Protein AF-A0A914L6H1-F1 (afdb_monomer_lite)

Radius of gyration: 14.98 Å; chains: 1; bounding box: 41×26×36 Å

pLDDT: mean 76.92, std 20.73, range [27.88, 97.81]

InterPro domains:
  IPR006133 DNA-directed DNA polymerase, family B, exonuclease domain [PF03104] (1-72)
  IPR012337 Ribonuclease H-like superfamily [SSF53098] (1-71)
  IPR029703 DNA polymerase epsilon catalytic subunit [PTHR10670] (1-72)
  IPR036397 Ribonuclease H superfamily [G3DSA:3.30.420.10] (1-73)

Organism: Meloidogyne incognita (NCBI:txid6306)

Foldseek 3Di:
DDWDDDPLETEEEAACVVPVDADQWDWDPVDPVRTYTYDYHYAPHPVRSVVVVVVVCVVVVDLDDDDACLVVVCDPCVVVVVVCCVVRPNDDPVVVVVNPPPD

Sequence (103 aa):
MIFYMIDGSGFLIVNRQIIYEDIVNFEYTPKPEFVGEFVVFNEENEQKLLLRFFDHLLKIKPSIMVTYNGDFLLFYTKEVMLILIREFASPDEEMKKIVLEVY

Structure (mmCIF, N/CA/C/O backbone):
data_AF-A0A914L6H1-F1
#
_entry.id   AF-A0A914L6H1-F1
#
loop_
_atom_site.group_PDB
_atom_site.id
_atom_site.type_symbol
_atom_site.label_atom_id
_atom_site.label_alt_id
_atom_site.label_comp_id
_atom_site.label_asym_id
_atom_site.label_entity_id
_atom_site.label_seq_id
_atom_site.pdbx_PDB_ins_code
_atom_site.Cartn_x
_atom_site.Cartn_y
_atom_site.Cartn_z
_atom_site.occupancy
_atom_site.B_iso_or_equiv
_atom_site.auth_seq_id
_atom_site.auth_comp_id
_atom_site.auth_asym_id
_atom_site.auth_atom_id
_atom_site.pdbx_PDB_model_num
ATOM 1 N N . MET A 1 1 ? -2.573 10.013 3.232 1.00 89.75 1 MET A N 1
ATOM 2 C CA . MET A 1 1 ? -2.784 8.971 2.200 1.00 89.75 1 MET A CA 1
ATOM 3 C C . MET A 1 1 ? -1.451 8.281 1.967 1.00 89.75 1 MET A C 1
ATOM 5 O O . MET A 1 1 ? -0.438 8.951 2.129 1.00 89.75 1 MET A O 1
ATOM 9 N N . ILE A 1 2 ? -1.435 6.997 1.614 1.00 91.69 2 ILE A N 1
ATOM 10 C CA . ILE A 1 2 ? -0.213 6.272 1.223 1.00 91.69 2 ILE A CA 1
ATOM 11 C C . ILE A 1 2 ? -0.479 5.609 -0.123 1.00 91.69 2 ILE A C 1
ATOM 13 O O . ILE A 1 2 ? -1.454 4.874 -0.262 1.00 91.69 2 ILE A O 1
ATOM 17 N N . PHE A 1 3 ? 0.388 5.880 -1.091 1.00 91.31 3 PHE A N 1
ATOM 18 C CA . PHE A 1 3 ? 0.343 5.306 -2.428 1.00 91.31 3 PHE A CA 1
ATOM 19 C C . PHE A 1 3 ? 1.573 4.429 -2.632 1.00 91.31 3 PHE A C 1
ATOM 21 O O . PHE A 1 3 ? 2.684 4.851 -2.307 1.00 91.31 3 PHE A O 1
ATOM 28 N N . TYR A 1 4 ? 1.378 3.216 -3.136 1.00 92.38 4 TYR A N 1
ATOM 29 C CA . TYR A 1 4 ? 2.463 2.272 -3.383 1.00 92.38 4 TYR A CA 1
ATOM 30 C C . TYR A 1 4 ? 2.070 1.266 -4.464 1.00 92.38 4 TYR A C 1
ATOM 32 O O . TYR A 1 4 ? 0.889 1.068 -4.751 1.00 92.38 4 TYR A O 1
ATOM 40 N N . MET A 1 5 ? 3.074 0.633 -5.066 1.00 91.44 5 MET A N 1
ATOM 41 C CA . MET A 1 5 ? 2.893 -0.415 -6.066 1.00 91.44 5 MET A CA 1
ATOM 42 C C . MET A 1 5 ? 3.653 -1.670 -5.652 1.00 91.44 5 MET A C 1
ATOM 44 O O . MET A 1 5 ? 4.722 -1.579 -5.049 1.00 91.44 5 MET A O 1
ATOM 48 N N . ILE A 1 6 ? 3.096 -2.831 -5.986 1.00 91.56 6 ILE A N 1
ATOM 49 C CA . ILE A 1 6 ? 3.711 -4.144 -5.772 1.00 91.56 6 ILE A CA 1
ATOM 50 C C . ILE A 1 6 ? 3.555 -4.921 -7.074 1.00 91.56 6 ILE A C 1
ATOM 52 O O . ILE A 1 6 ? 2.429 -5.154 -7.507 1.00 91.56 6 ILE A O 1
ATOM 56 N N . ASP A 1 7 ? 4.670 -5.265 -7.718 1.00 89.44 7 ASP A N 1
ATOM 57 C CA . ASP A 1 7 ? 4.713 -6.043 -8.967 1.00 89.44 7 ASP A CA 1
ATOM 58 C C . ASP A 1 7 ? 3.728 -5.550 -10.051 1.00 89.44 7 ASP A C 1
ATOM 60 O O . ASP A 1 7 ? 3.045 -6.328 -10.710 1.00 89.44 7 ASP A O 1
ATOM 64 N N . GLY A 1 8 ? 3.623 -4.225 -10.213 1.00 87.25 8 GLY A N 1
ATOM 65 C CA . GLY A 1 8 ? 2.730 -3.576 -11.185 1.00 87.25 8 GLY A CA 1
ATOM 66 C C . GLY A 1 8 ? 1.293 -3.344 -10.701 1.00 87.25 8 GLY A C 1
ATOM 67 O O . GLY A 1 8 ? 0.568 -2.568 -11.314 1.00 87.25 8 GLY A O 1
ATOM 68 N N . SER A 1 9 ? 0.889 -3.933 -9.573 1.00 91.00 9 SER A N 1
ATOM 69 C CA . SER A 1 9 ? -0.417 -3.671 -8.955 1.00 91.00 9 SER A CA 1
ATOM 70 C C . SER A 1 9 ? -0.360 -2.432 -8.068 1.00 91.00 9 SER A C 1
ATOM 72 O O . SER A 1 9 ? 0.501 -2.321 -7.190 1.00 91.00 9 SER A O 1
ATOM 74 N N . GLY A 1 10 ? -1.277 -1.498 -8.293 1.00 93.81 10 GLY A N 1
ATOM 75 C CA . GLY A 1 10 ? -1.366 -0.242 -7.570 1.00 93.81 10 GLY A CA 1
ATOM 76 C C . GLY A 1 10 ? -2.252 -0.319 -6.330 1.00 93.81 10 GLY A C 1
ATOM 77 O O . GLY A 1 10 ? -3.327 -0.920 -6.339 1.00 93.81 10 GLY A O 1
ATOM 78 N N . PHE A 1 11 ? -1.830 0.350 -5.259 1.00 96.25 11 PHE A N 1
ATOM 79 C CA . PHE A 1 11 ? -2.595 0.448 -4.023 1.00 96.25 11 PHE A CA 1
ATOM 80 C C . PHE A 1 11 ? -2.600 1.877 -3.493 1.00 96.25 11 PHE A C 1
ATOM 82 O O . PHE A 1 11 ? -1.566 2.548 -3.420 1.00 96.25 11 PHE A O 1
ATOM 89 N N . LEU A 1 12 ? -3.775 2.325 -3.061 1.00 95.88 12 LEU A N 1
ATOM 90 C CA . LEU A 1 12 ? -3.958 3.615 -2.408 1.00 95.88 12 LEU A CA 1
ATOM 91 C C . LEU A 1 12 ? -4.700 3.415 -1.089 1.00 95.88 12 LEU A C 1
ATOM 93 O O . LEU A 1 12 ? -5.824 2.927 -1.073 1.00 95.88 12 LEU A O 1
ATOM 97 N N . ILE A 1 13 ? -4.095 3.830 0.022 1.00 96.69 13 ILE A N 1
ATOM 98 C CA . ILE A 1 13 ? -4.762 3.870 1.327 1.00 96.69 13 ILE A CA 1
ATOM 99 C C . ILE A 1 13 ? -5.085 5.325 1.672 1.00 96.69 13 ILE A C 1
ATOM 101 O O . ILE A 1 13 ? -4.206 6.197 1.707 1.00 96.69 13 ILE A O 1
ATOM 105 N N . VAL A 1 14 ? -6.356 5.587 1.948 1.00 94.94 14 VAL A N 1
ATOM 106 C CA . VAL A 1 14 ? -6.919 6.915 2.191 1.00 94.94 14 VAL A CA 1
ATOM 107 C C . VAL A 1 14 ? -7.313 7.045 3.659 1.00 94.94 14 VAL A C 1
ATOM 109 O O . VAL A 1 14 ? -7.839 6.105 4.240 1.00 94.94 14 VAL A O 1
ATOM 112 N N . ASN A 1 15 ? -7.063 8.214 4.258 1.00 93.06 15 ASN A N 1
ATOM 113 C CA . ASN A 1 15 ? -7.559 8.556 5.593 1.00 93.06 15 ASN A CA 1
ATOM 114 C C . ASN A 1 15 ? -8.831 9.407 5.450 1.00 93.06 15 ASN A C 1
ATOM 116 O O . ASN A 1 15 ? -8.760 10.545 4.968 1.00 93.06 15 ASN A O 1
ATOM 120 N N . ARG A 1 16 ? -9.971 8.870 5.894 1.00 93.69 16 ARG A N 1
ATOM 121 C CA . ARG A 1 16 ? -11.300 9.494 5.786 1.00 93.69 16 ARG A CA 1
ATOM 122 C C . ARG A 1 16 ? -11.542 10.645 6.768 1.00 93.69 16 ARG A C 1
ATOM 124 O O . ARG A 1 16 ? -12.507 11.381 6.605 1.00 93.69 16 ARG A O 1
ATOM 131 N N . GLN A 1 17 ? -10.643 10.876 7.728 1.00 93.50 17 GLN A N 1
ATOM 132 C CA . GLN A 1 17 ? -10.651 12.112 8.526 1.00 93.50 17 GLN A CA 1
ATOM 133 C C . GLN A 1 17 ? -10.210 13.335 7.716 1.00 93.50 17 GLN A C 1
ATOM 135 O O . GLN A 1 17 ? -10.521 14.461 8.093 1.00 93.50 17 GLN A O 1
ATOM 140 N N . ILE A 1 18 ? -9.454 13.120 6.634 1.00 91.25 18 ILE A N 1
ATOM 141 C CA . ILE A 1 18 ? -8.892 14.193 5.804 1.00 91.25 18 ILE A CA 1
ATOM 142 C C . ILE A 1 18 ? -9.637 14.286 4.473 1.00 91.25 18 ILE A C 1
ATOM 144 O O . ILE A 1 18 ? -9.968 15.377 4.019 1.00 91.25 18 ILE A O 1
ATOM 148 N N . ILE A 1 19 ? -9.898 13.144 3.839 1.00 88.19 19 ILE A N 1
ATOM 149 C CA . ILE A 1 19 ? -10.644 13.079 2.581 1.00 88.19 19 ILE A CA 1
ATOM 150 C C . ILE A 1 19 ? -12.113 12.841 2.908 1.00 88.19 19 ILE A C 1
ATOM 152 O O . ILE A 1 19 ? -12.403 11.903 3.641 1.00 88.19 19 ILE A O 1
ATOM 156 N N . TYR A 1 20 ? -13.016 13.667 2.370 1.00 88.94 20 TYR A N 1
ATOM 157 C CA . TYR A 1 20 ? -14.444 13.673 2.723 1.00 88.94 20 TYR A CA 1
ATOM 158 C C . TYR A 1 20 ? -15.282 12.597 2.017 1.00 88.94 20 TYR A C 1
ATOM 160 O O . TYR A 1 20 ? -16.235 12.084 2.608 1.00 88.94 20 TYR A O 1
ATOM 168 N N . GLU A 1 21 ? -14.857 12.112 0.851 1.00 92.75 21 GLU A N 1
ATOM 169 C CA . GLU A 1 21 ? -15.562 11.062 0.099 1.00 92.75 21 GLU A CA 1
ATOM 170 C C . GLU A 1 21 ? -14.729 9.790 -0.089 1.00 92.75 21 GLU A C 1
ATOM 172 O O . GLU A 1 21 ? -13.497 9.823 -0.066 1.00 92.75 21 GLU A O 1
ATOM 177 N N . ASP A 1 22 ? -15.423 8.658 -0.234 1.00 95.12 22 ASP A N 1
ATOM 178 C CA . ASP A 1 22 ? -14.791 7.383 -0.556 1.00 95.12 22 ASP A CA 1
ATOM 179 C C . ASP A 1 22 ? -14.227 7.467 -1.972 1.00 95.12 22 ASP A C 1
ATOM 181 O O . ASP A 1 22 ? -14.924 7.838 -2.918 1.00 95.12 22 ASP A O 1
ATOM 185 N N . ILE A 1 23 ? -12.966 7.079 -2.120 1.00 94.94 23 ILE A N 1
ATOM 186 C CA . ILE A 1 23 ? -12.344 6.945 -3.432 1.00 94.94 23 ILE A CA 1
ATOM 187 C C . ILE A 1 23 ? -12.587 5.514 -3.922 1.00 94.94 23 ILE A C 1
ATOM 189 O O . ILE A 1 23 ? -12.295 4.547 -3.215 1.00 94.94 23 ILE A O 1
ATOM 193 N N . VAL A 1 24 ? -13.136 5.379 -5.127 1.00 96.81 24 VAL A N 1
ATOM 194 C CA . VAL A 1 24 ? -13.349 4.079 -5.780 1.00 96.81 24 VAL A CA 1
ATOM 195 C C . VAL A 1 24 ? -12.070 3.580 -6.447 1.00 96.81 24 VAL A C 1
ATOM 197 O O . VAL A 1 24 ? -11.186 4.370 -6.772 1.00 96.81 24 VAL A O 1
ATOM 200 N N . ASN A 1 25 ? -11.985 2.269 -6.687 1.00 96.50 25 ASN A N 1
ATOM 201 C CA . ASN A 1 25 ? -10.915 1.692 -7.503 1.00 96.50 25 ASN A CA 1
ATOM 202 C C . ASN A 1 25 ? -10.876 2.365 -8.880 1.00 96.50 25 ASN A C 1
ATOM 204 O O . ASN A 1 25 ? -11.925 2.650 -9.464 1.00 96.50 25 ASN A O 1
ATOM 208 N N . PHE A 1 26 ? -9.674 2.610 -9.389 1.00 93.81 26 PHE A N 1
ATOM 209 C CA . PHE A 1 26 ? -9.475 3.335 -10.640 1.00 93.81 26 PHE A CA 1
ATOM 210 C C . PHE A 1 26 ? -8.268 2.803 -11.408 1.00 93.81 26 PHE A C 1
ATOM 212 O O . PHE A 1 26 ? -7.439 2.078 -10.865 1.00 93.81 26 PHE A O 1
ATOM 219 N N . GLU A 1 27 ? -8.162 3.194 -12.673 1.00 92.88 27 GLU A N 1
ATOM 220 C CA . GLU A 1 27 ? -7.006 2.915 -13.519 1.00 92.88 27 GLU A CA 1
ATOM 221 C C . GLU A 1 27 ? -6.281 4.224 -13.845 1.00 92.88 27 GLU A C 1
ATOM 223 O O . GLU A 1 27 ? -6.910 5.244 -14.145 1.00 92.88 27 GLU A O 1
ATOM 228 N N . TYR A 1 28 ? -4.954 4.197 -13.789 1.00 88.31 28 TYR A N 1
ATOM 229 C CA . TYR A 1 28 ? -4.098 5.277 -14.251 1.00 88.31 28 TYR A CA 1
ATOM 230 C C . TYR A 1 28 ? -2.921 4.707 -15.043 1.00 88.31 28 TYR A C 1
ATOM 232 O O . TYR A 1 28 ? -1.940 4.231 -14.473 1.00 88.31 28 TYR A O 1
ATOM 240 N N . THR A 1 29 ? -3.027 4.806 -16.368 1.00 90.25 29 THR A N 1
ATOM 241 C CA . THR A 1 29 ? -2.051 4.282 -17.330 1.00 90.25 29 THR A CA 1
ATOM 242 C C . THR A 1 29 ? -1.480 5.447 -18.152 1.00 90.25 29 THR A C 1
ATOM 244 O O . THR A 1 29 ? -1.989 5.756 -19.231 1.00 90.25 29 THR A O 1
ATOM 247 N N . PRO A 1 30 ? -0.459 6.174 -17.648 1.00 86.06 30 PRO A N 1
ATOM 248 C CA . PRO A 1 30 ? 0.061 7.377 -18.307 1.00 86.06 30 PRO A CA 1
ATOM 249 C C . PRO A 1 30 ? 0.789 7.076 -19.621 1.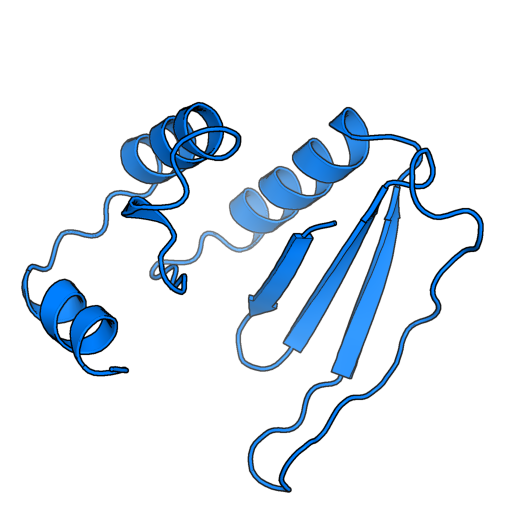00 86.06 30 PRO A C 1
ATOM 251 O O . PRO A 1 30 ? 0.870 7.938 -20.497 1.00 86.06 30 PRO A O 1
ATOM 254 N N . LYS A 1 31 ? 1.330 5.861 -19.760 1.00 87.12 31 LYS A N 1
ATOM 255 C CA . LYS A 1 31 ? 1.851 5.309 -21.014 1.00 87.12 31 LYS A CA 1
ATOM 256 C C . LYS A 1 31 ? 1.432 3.847 -21.135 1.00 87.12 31 LYS A C 1
ATOM 258 O O . LYS A 1 31 ? 1.253 3.213 -20.098 1.00 87.12 31 LYS A O 1
ATOM 263 N N . PRO A 1 32 ? 1.368 3.286 -22.355 1.00 86.62 32 PRO A N 1
ATOM 264 C CA . PRO A 1 32 ? 1.036 1.875 -22.554 1.00 86.62 32 PRO A CA 1
ATOM 265 C C . PRO A 1 32 ? 1.947 0.908 -21.785 1.00 86.62 32 PRO A C 1
ATOM 267 O O . PRO A 1 32 ? 1.494 -0.153 -21.372 1.00 86.62 32 PRO A O 1
ATOM 270 N N . GLU A 1 33 ? 3.217 1.272 -21.567 1.00 87.50 33 GLU A N 1
ATOM 271 C CA . GLU A 1 33 ? 4.161 0.445 -20.798 1.0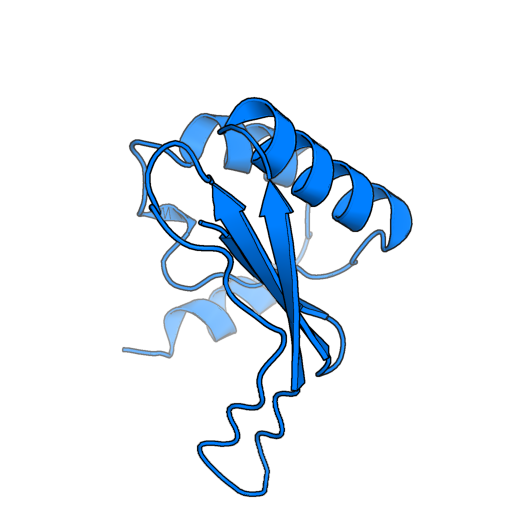0 87.50 33 GLU A CA 1
ATOM 272 C C . GLU A 1 33 ? 3.950 0.515 -19.273 1.00 87.50 33 GLU A C 1
ATOM 274 O O . GLU A 1 33 ? 4.473 -0.323 -18.542 1.00 87.50 33 GLU A O 1
ATOM 279 N N . PHE A 1 34 ? 3.207 1.510 -18.782 1.00 83.69 34 PHE A N 1
ATOM 280 C CA . PHE A 1 34 ? 3.006 1.784 -17.358 1.00 83.69 34 PHE A CA 1
ATOM 281 C C . PHE A 1 34 ? 1.543 1.578 -16.981 1.00 83.69 34 PHE A C 1
ATOM 283 O O . PHE A 1 34 ? 0.842 2.526 -16.633 1.00 83.69 34 PHE A O 1
ATOM 290 N N . VAL A 1 35 ? 1.084 0.333 -17.088 1.00 85.19 35 VAL A N 1
ATOM 291 C CA . VAL A 1 35 ? -0.264 -0.058 -16.665 1.00 85.19 35 VAL A CA 1
ATOM 292 C C . VAL A 1 35 ? -0.367 0.046 -15.145 1.00 85.19 35 VAL A C 1
ATOM 294 O O . VAL A 1 35 ? 0.498 -0.459 -14.428 1.00 85.19 35 VAL A O 1
ATOM 297 N N . GLY A 1 36 ? -1.416 0.710 -14.660 1.00 85.44 36 GLY A N 1
ATOM 298 C CA . GLY A 1 36 ? -1.633 0.922 -13.233 1.00 85.44 36 GLY A CA 1
ATOM 299 C C . GLY A 1 36 ? -3.099 0.781 -12.858 1.00 85.44 36 GLY A C 1
ATOM 300 O O . GLY A 1 36 ? -3.842 1.759 -12.879 1.00 85.44 36 GLY A O 1
ATOM 301 N N . GLU A 1 37 ? -3.513 -0.424 -12.477 1.00 93.00 37 GLU A N 1
ATOM 302 C CA . GLU A 1 37 ? -4.800 -0.641 -11.813 1.00 93.00 37 GLU A CA 1
ATOM 303 C C . GLU A 1 37 ? -4.640 -0.420 -10.307 1.00 93.00 37 GLU A C 1
ATOM 305 O O . GLU A 1 37 ? -3.744 -0.992 -9.680 1.00 93.00 37 GLU A O 1
ATOM 310 N N . PHE A 1 38 ? -5.504 0.410 -9.724 1.00 94.56 38 PHE A N 1
ATOM 311 C CA . PHE A 1 38 ? -5.428 0.811 -8.324 1.00 94.56 38 PHE A CA 1
ATOM 312 C C . PHE A 1 38 ? -6.590 0.266 -7.509 1.00 94.56 38 PHE A C 1
ATOM 314 O O . PHE A 1 38 ? -7.756 0.616 -7.720 1.00 94.56 38 PHE A O 1
ATOM 321 N N . VAL A 1 39 ? -6.239 -0.529 -6.500 1.00 97.00 39 VAL A N 1
ATOM 322 C CA . VAL A 1 39 ? -7.150 -0.900 -5.418 1.00 97.00 39 VAL A CA 1
ATOM 323 C C . VAL A 1 39 ? -7.064 0.147 -4.317 1.00 97.00 39 VAL A C 1
ATOM 325 O O . VAL A 1 39 ? -5.981 0.466 -3.815 1.00 97.00 39 VAL A O 1
ATOM 328 N N . VAL A 1 40 ? -8.219 0.672 -3.925 1.00 97.25 40 VAL A N 1
ATOM 329 C CA . VAL A 1 40 ? -8.319 1.742 -2.941 1.00 97.25 40 VAL A CA 1
ATOM 330 C C . VAL A 1 40 ? -8.884 1.221 -1.624 1.00 97.25 40 VAL A C 1
ATOM 332 O O . VAL A 1 40 ? -9.906 0.539 -1.580 1.00 97.25 40 VAL A O 1
ATOM 335 N N . PHE A 1 41 ? -8.222 1.582 -0.527 1.00 97.81 41 PHE A N 1
ATOM 336 C CA . PHE A 1 41 ? -8.649 1.300 0.837 1.00 97.81 41 PHE A CA 1
ATOM 337 C C . PHE A 1 41 ? -9.012 2.607 1.543 1.00 97.81 41 PHE A C 1
ATOM 339 O O . PHE A 1 41 ? -8.141 3.412 1.873 1.00 97.81 41 PHE A O 1
ATOM 346 N N . ASN A 1 42 ? -10.304 2.812 1.782 1.00 97.00 42 ASN A N 1
ATOM 347 C CA . ASN A 1 42 ? -10.826 3.956 2.524 1.00 97.00 42 ASN A CA 1
ATOM 348 C C . ASN A 1 42 ? -10.836 3.628 4.023 1.00 97.00 42 ASN A C 1
ATOM 350 O O . ASN A 1 42 ? -11.743 2.955 4.506 1.00 97.00 42 ASN A O 1
ATOM 354 N N . GLU A 1 43 ? -9.813 4.068 4.755 1.00 97.81 43 GLU A N 1
ATOM 355 C CA . GLU A 1 43 ? -9.660 3.780 6.184 1.00 97.81 43 GLU A CA 1
ATOM 356 C C . GLU A 1 43 ? -10.187 4.932 7.045 1.00 97.81 43 GLU A C 1
ATOM 358 O O . GLU A 1 43 ? -9.988 6.111 6.744 1.00 97.81 43 GLU A O 1
ATOM 363 N N . GLU A 1 44 ? -10.845 4.580 8.150 1.00 95.94 44 GLU A N 1
ATOM 364 C CA . GLU A 1 44 ? -11.567 5.520 9.018 1.00 95.94 44 GLU A CA 1
ATOM 365 C C . GLU A 1 44 ? -10.681 6.654 9.556 1.00 95.94 44 GLU A C 1
ATOM 367 O O . GLU A 1 44 ? -11.145 7.781 9.702 1.00 95.94 44 GLU A O 1
ATOM 372 N N . ASN A 1 45 ? -9.412 6.363 9.856 1.00 89.88 45 ASN A N 1
ATOM 373 C CA . ASN A 1 45 ? -8.468 7.291 10.473 1.00 89.88 45 ASN A CA 1
ATOM 374 C C . ASN A 1 45 ? -7.006 6.941 10.145 1.00 89.88 45 ASN A C 1
ATOM 376 O O . ASN A 1 45 ? -6.708 5.937 9.491 1.00 89.88 45 ASN A O 1
ATOM 380 N N . GLU A 1 46 ? -6.076 7.768 10.629 1.00 87.94 46 GLU A N 1
ATOM 381 C CA . GLU A 1 46 ? -4.636 7.591 10.407 1.00 87.94 46 GLU A CA 1
ATOM 382 C C . GLU A 1 46 ? -4.100 6.269 10.974 1.00 87.94 46 GLU A C 1
ATOM 384 O O . GLU A 1 46 ? -3.328 5.580 10.308 1.00 87.94 46 GLU A O 1
ATOM 389 N N . GLN A 1 47 ? -4.551 5.865 12.166 1.00 89.12 47 GLN A N 1
ATOM 390 C CA . GLN A 1 47 ? -4.116 4.614 12.787 1.00 89.12 47 GLN A CA 1
ATOM 391 C C . GLN A 1 47 ? -4.499 3.402 11.928 1.00 89.12 47 GLN A C 1
ATOM 393 O O . GLN A 1 47 ? -3.675 2.515 11.709 1.00 89.12 47 GLN A O 1
ATOM 398 N N . LYS A 1 48 ? -5.737 3.358 11.422 1.00 94.31 48 LYS A N 1
ATOM 399 C CA . LYS A 1 48 ? -6.213 2.282 10.540 1.00 94.31 48 LYS A CA 1
ATOM 400 C C . LYS A 1 48 ? -5.470 2.264 9.207 1.00 94.31 48 LYS A C 1
ATOM 402 O O . LYS A 1 48 ? -5.102 1.187 8.741 1.00 94.31 48 LYS A O 1
ATOM 407 N N . LEU A 1 49 ? -5.165 3.438 8.657 1.00 92.94 49 LEU A N 1
ATOM 408 C CA . LEU A 1 49 ? -4.330 3.573 7.466 1.00 92.94 49 LEU A CA 1
ATOM 409 C C . LEU A 1 49 ? -2.927 2.982 7.674 1.00 92.94 49 LEU A C 1
ATOM 411 O O . LEU A 1 49 ? -2.469 2.207 6.832 1.00 92.94 49 LEU A O 1
ATOM 415 N N . LEU A 1 50 ? -2.259 3.300 8.788 1.00 89.31 50 LEU A N 1
ATOM 416 C CA . LEU A 1 50 ? -0.926 2.765 9.088 1.00 89.31 50 LEU A CA 1
ATOM 417 C C . LEU A 1 50 ? -0.967 1.253 9.326 1.00 89.31 50 LEU A C 1
ATOM 419 O O . LEU A 1 50 ? -0.144 0.527 8.772 1.00 89.31 50 LEU A O 1
ATOM 423 N N . LEU A 1 51 ? -1.948 0.764 10.091 1.00 89.81 51 LEU A N 1
ATOM 424 C CA . LEU A 1 51 ? -2.133 -0.672 10.320 1.00 89.81 51 LEU A CA 1
ATOM 425 C C . LEU A 1 51 ? -2.342 -1.427 9.006 1.00 89.81 51 LEU A C 1
ATOM 427 O O . LEU A 1 51 ? -1.671 -2.426 8.776 1.00 89.81 51 LEU A O 1
ATOM 431 N N . ARG A 1 52 ? -3.196 -0.921 8.105 1.00 94.69 52 ARG A N 1
ATOM 432 C CA . ARG A 1 52 ? -3.402 -1.512 6.775 1.00 94.69 52 ARG A CA 1
ATOM 433 C C . ARG A 1 52 ? -2.096 -1.615 5.995 1.00 94.69 52 ARG A C 1
ATOM 435 O O . ARG A 1 52 ? -1.838 -2.648 5.379 1.00 94.69 52 ARG A O 1
ATOM 442 N N . PHE A 1 53 ? -1.304 -0.545 6.000 1.00 90.94 53 PHE A N 1
ATOM 443 C CA . PHE A 1 53 ? -0.031 -0.501 5.292 1.00 90.94 53 PHE A CA 1
ATOM 444 C C . PHE A 1 53 ? 0.945 -1.549 5.838 1.00 90.94 53 PHE A C 1
ATOM 446 O O . PHE A 1 53 ? 1.427 -2.385 5.076 1.00 90.94 53 PHE A O 1
ATOM 453 N N . PHE A 1 54 ? 1.166 -1.579 7.155 1.00 87.44 54 PHE A N 1
ATOM 454 C CA . PHE A 1 54 ? 2.059 -2.560 7.775 1.00 87.44 54 PHE A CA 1
ATOM 455 C C . PHE A 1 54 ? 1.550 -3.999 7.644 1.00 87.44 54 PHE A C 1
ATOM 457 O O . PHE A 1 54 ? 2.343 -4.888 7.343 1.00 87.44 54 PHE A O 1
ATOM 464 N N . ASP A 1 55 ? 0.245 -4.240 7.781 1.00 92.06 55 ASP A N 1
ATOM 465 C CA . ASP A 1 55 ? -0.353 -5.560 7.550 1.00 92.06 55 ASP A CA 1
ATOM 466 C C . ASP A 1 55 ? -0.076 -6.056 6.128 1.00 92.06 55 ASP A C 1
ATOM 468 O O . ASP A 1 55 ? 0.181 -7.244 5.919 1.00 92.06 55 ASP A O 1
ATOM 472 N N . HIS A 1 56 ? -0.131 -5.162 5.137 1.00 92.62 56 HIS A N 1
ATOM 473 C CA . HIS A 1 56 ? 0.156 -5.525 3.755 1.00 92.62 56 HIS A CA 1
ATOM 474 C C . HIS A 1 56 ? 1.649 -5.813 3.557 1.00 92.62 56 HIS A C 1
ATOM 476 O O . HIS A 1 56 ? 2.001 -6.845 2.986 1.00 92.62 56 HIS A O 1
ATOM 482 N N . LEU A 1 57 ? 2.527 -4.977 4.116 1.00 85.75 57 LEU A N 1
ATOM 483 C CA . LEU A 1 57 ? 3.974 -5.201 4.089 1.00 85.75 57 LEU A CA 1
ATOM 484 C C . LEU A 1 57 ? 4.382 -6.521 4.754 1.00 85.75 57 LEU A C 1
ATOM 486 O O . LEU A 1 57 ? 5.204 -7.248 4.205 1.00 85.75 57 LEU A O 1
ATOM 490 N N . LEU A 1 58 ? 3.790 -6.870 5.898 1.00 85.88 58 LEU A N 1
ATOM 491 C CA . LEU A 1 58 ? 4.076 -8.120 6.612 1.00 85.88 58 LEU A CA 1
ATOM 492 C C . LEU A 1 58 ? 3.595 -9.364 5.857 1.00 85.88 58 LEU A C 1
ATOM 494 O O . LEU A 1 58 ? 4.191 -10.436 5.997 1.00 85.88 58 LEU A O 1
ATOM 498 N N . LYS A 1 59 ? 2.524 -9.236 5.067 1.00 89.88 59 LYS A N 1
ATOM 499 C CA . LYS A 1 59 ? 2.026 -10.311 4.198 1.00 89.88 59 LYS A CA 1
ATOM 500 C C . LYS A 1 59 ? 2.923 -10.513 2.983 1.00 89.88 59 LYS A C 1
ATOM 502 O O . LYS A 1 59 ? 3.228 -11.654 2.652 1.00 89.88 59 LYS A O 1
ATOM 507 N N . ILE A 1 60 ? 3.331 -9.420 2.345 1.00 91.00 60 ILE A N 1
ATOM 508 C CA . ILE A 1 60 ? 4.100 -9.453 1.096 1.00 91.00 60 ILE A CA 1
ATOM 509 C C . ILE A 1 60 ? 5.584 -9.717 1.352 1.00 91.00 60 ILE A C 1
ATOM 511 O O . ILE A 1 60 ? 6.216 -10.424 0.576 1.00 91.00 60 ILE A O 1
ATOM 515 N N . LYS A 1 61 ? 6.131 -9.193 2.456 1.00 87.81 61 LYS A N 1
ATOM 516 C CA . LYS A 1 61 ? 7.554 -9.272 2.826 1.00 87.81 61 LYS A CA 1
ATOM 517 C C . LYS A 1 61 ? 8.470 -8.874 1.661 1.00 87.81 61 LYS A C 1
ATOM 519 O O . LYS A 1 61 ? 9.283 -9.689 1.218 1.00 87.81 61 LYS A O 1
ATOM 524 N N . PRO A 1 62 ? 8.332 -7.645 1.135 1.00 85.06 62 PRO A N 1
ATOM 525 C CA . PRO A 1 62 ? 9.103 -7.235 -0.025 1.00 85.06 62 PRO A CA 1
ATOM 526 C C . PRO A 1 62 ? 10.595 -7.225 0.312 1.00 85.06 62 PRO A C 1
ATOM 528 O O . PRO A 1 62 ? 11.006 -6.724 1.358 1.00 85.06 62 PRO A O 1
ATOM 531 N N . SER A 1 63 ? 11.406 -7.770 -0.591 1.00 86.81 63 SER A N 1
ATOM 532 C CA . SER A 1 63 ? 12.867 -7.742 -0.458 1.00 86.81 63 SER A CA 1
ATOM 533 C C . SER A 1 63 ? 13.459 -6.378 -0.816 1.00 86.81 63 SER A C 1
ATOM 535 O O . SER A 1 63 ? 14.568 -6.066 -0.399 1.00 86.81 63 SER A O 1
ATOM 537 N N . ILE A 1 64 ? 12.730 -5.574 -1.597 1.00 83.12 64 ILE A N 1
ATOM 538 C CA . ILE A 1 64 ? 13.160 -4.260 -2.077 1.00 83.12 64 ILE A CA 1
ATOM 539 C C . ILE A 1 64 ? 12.008 -3.279 -1.882 1.00 83.12 64 ILE A C 1
ATOM 541 O O . ILE A 1 64 ? 10.885 -3.538 -2.312 1.00 83.12 64 ILE A O 1
ATOM 545 N N . MET A 1 65 ? 12.300 -2.140 -1.258 1.00 84.06 65 MET A N 1
ATOM 546 C CA . MET A 1 65 ? 11.393 -0.999 -1.175 1.00 84.06 65 MET A CA 1
ATOM 547 C C . MET A 1 65 ? 12.070 0.211 -1.801 1.00 84.06 65 MET A C 1
ATOM 549 O O . MET A 1 65 ? 13.204 0.538 -1.458 1.00 84.06 65 MET A O 1
ATOM 553 N N . VAL A 1 66 ? 11.364 0.885 -2.703 1.00 82.94 66 VAL A N 1
ATOM 554 C CA . VAL A 1 66 ? 11.862 2.079 -3.387 1.00 82.94 66 VAL A CA 1
ATOM 555 C C . VAL A 1 66 ? 10.964 3.252 -3.031 1.00 82.94 66 VAL A C 1
ATOM 557 O O . VAL A 1 66 ? 9.739 3.139 -3.044 1.00 82.94 66 VAL A O 1
ATOM 560 N N . THR A 1 67 ? 11.577 4.387 -2.710 1.00 83.62 67 THR A N 1
ATOM 561 C CA . THR A 1 67 ? 10.877 5.653 -2.479 1.00 83.62 67 THR A CA 1
ATOM 562 C C . THR A 1 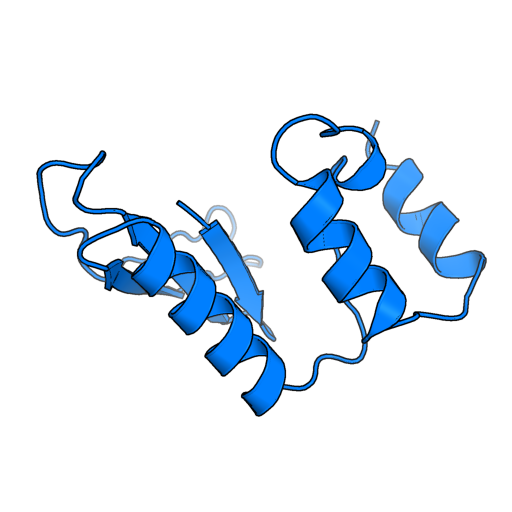67 ? 11.603 6.769 -3.217 1.00 83.62 67 THR A C 1
ATOM 564 O O . THR A 1 67 ? 12.803 6.673 -3.463 1.00 83.62 67 THR A O 1
ATOM 567 N N . TYR A 1 68 ? 10.881 7.833 -3.560 1.00 80.50 68 TYR A N 1
ATOM 568 C CA . TYR A 1 68 ? 11.482 9.051 -4.092 1.00 80.50 68 TYR A CA 1
ATOM 569 C C . TYR A 1 68 ? 11.662 10.054 -2.949 1.00 80.50 68 TYR A C 1
ATOM 571 O O . TYR A 1 68 ? 10.680 10.440 -2.314 1.00 80.50 68 TYR A O 1
ATOM 579 N N . ASN A 1 69 ? 12.906 10.451 -2.664 1.00 80.38 69 ASN A N 1
ATOM 580 C CA . ASN A 1 69 ? 13.267 11.378 -1.578 1.00 80.38 69 ASN A CA 1
ATOM 581 C C . ASN A 1 69 ? 12.800 10.971 -0.165 1.00 80.38 69 ASN A C 1
ATOM 583 O O . ASN A 1 69 ? 12.648 11.833 0.704 1.00 80.38 69 ASN A O 1
ATOM 587 N N . GLY A 1 70 ? 12.598 9.673 0.092 1.00 69.44 70 GLY A N 1
ATOM 588 C CA . GLY A 1 70 ? 12.153 9.185 1.401 1.00 69.44 70 GLY A CA 1
ATOM 589 C C . GLY A 1 70 ? 13.087 9.593 2.544 1.00 69.44 70 GLY A C 1
ATOM 590 O O . GLY A 1 70 ? 12.615 10.051 3.580 1.00 69.44 70 GLY A O 1
ATOM 591 N N . ASP A 1 71 ? 14.399 9.549 2.308 1.00 68.31 71 ASP A N 1
ATOM 592 C CA . ASP A 1 71 ? 15.422 9.884 3.309 1.00 68.31 71 ASP A CA 1
ATOM 593 C C . ASP A 1 71 ? 15.407 11.366 3.735 1.00 68.31 71 ASP A C 1
ATOM 595 O O . ASP A 1 71 ? 15.810 11.700 4.850 1.00 68.31 71 ASP A O 1
ATOM 599 N N . PHE A 1 72 ? 14.937 12.266 2.860 1.00 62.34 72 PHE A N 1
ATOM 600 C CA . PHE A 1 72 ? 14.928 13.718 3.088 1.00 62.34 72 PHE A CA 1
ATOM 601 C C . PHE A 1 72 ? 13.590 14.248 3.600 1.00 62.34 72 PHE A C 1
ATOM 603 O O . PHE A 1 72 ? 13.544 15.307 4.236 1.00 62.34 72 PHE A O 1
ATOM 610 N N . LEU A 1 73 ? 12.494 13.526 3.362 1.00 57.94 73 LEU A N 1
ATOM 611 C CA . LEU A 1 73 ? 11.218 13.817 3.999 1.00 57.94 73 LEU A CA 1
ATOM 612 C C . LEU A 1 73 ? 11.355 13.390 5.472 1.00 57.94 73 LEU A C 1
ATOM 614 O O . LEU A 1 73 ? 11.156 12.241 5.838 1.00 57.94 73 LEU A O 1
ATOM 618 N N . LEU A 1 74 ? 11.820 14.302 6.325 1.00 46.97 74 LEU A N 1
ATOM 619 C CA . LEU A 1 74 ? 12.330 13.970 7.665 1.00 46.97 74 LEU A CA 1
ATOM 620 C C . LEU A 1 74 ? 11.347 14.239 8.813 1.00 46.97 74 LEU A C 1
ATOM 622 O O . LEU A 1 74 ? 11.644 13.869 9.946 1.00 46.97 74 LEU A O 1
ATOM 626 N N . PHE A 1 75 ? 10.188 14.865 8.570 1.00 44.75 75 PHE A N 1
ATOM 627 C CA . PHE A 1 75 ? 9.347 15.353 9.677 1.00 44.75 75 PHE A CA 1
ATOM 628 C C . PHE A 1 75 ? 8.171 14.439 10.072 1.00 44.75 75 PHE A C 1
ATOM 630 O O . PHE A 1 75 ? 7.850 14.367 11.251 1.00 44.75 75 PHE A O 1
ATOM 637 N N . TYR A 1 76 ? 7.570 13.691 9.136 1.00 49.66 76 TYR A N 1
ATOM 638 C CA . TYR A 1 76 ? 6.446 12.767 9.422 1.00 49.66 76 TYR A CA 1
ATOM 639 C C . TYR A 1 76 ? 6.799 11.288 9.218 1.00 49.66 76 TYR A C 1
ATOM 641 O O . TYR A 1 76 ? 6.178 10.395 9.784 1.00 49.66 76 TYR A O 1
ATOM 649 N N . THR A 1 77 ? 7.832 11.025 8.427 1.00 52.97 77 THR A N 1
ATOM 650 C CA . THR A 1 77 ? 8.246 9.694 7.975 1.00 52.97 77 THR A CA 1
ATOM 651 C C . THR A 1 77 ? 9.398 9.123 8.785 1.00 52.97 77 THR A C 1
ATOM 653 O O . THR A 1 77 ? 9.663 7.942 8.650 1.00 52.97 77 THR A O 1
ATOM 656 N N . LYS A 1 78 ? 10.062 9.893 9.658 1.00 50.66 78 LYS A N 1
ATOM 657 C CA . LYS A 1 78 ? 11.273 9.441 10.365 1.00 50.66 78 LYS A CA 1
ATOM 658 C C . LYS A 1 78 ? 11.028 8.245 11.287 1.00 50.66 78 LYS A C 1
ATOM 660 O O . LYS A 1 78 ? 11.765 7.275 11.202 1.00 50.66 78 LYS A O 1
ATOM 665 N N . GLU A 1 79 ? 9.987 8.269 12.117 1.00 57.53 79 GLU A N 1
ATOM 666 C CA . GLU A 1 79 ? 9.666 7.138 13.009 1.00 57.53 79 GLU A CA 1
ATOM 667 C C . GLU A 1 79 ? 9.220 5.898 12.216 1.00 57.53 79 GLU A C 1
ATOM 669 O O . GLU A 1 79 ? 9.640 4.776 12.496 1.00 57.53 79 GLU A O 1
ATOM 674 N N . VAL A 1 80 ? 8.429 6.107 11.159 1.00 59.16 80 VAL A N 1
ATOM 675 C CA . VAL A 1 80 ? 7.961 5.041 10.260 1.00 59.16 80 VAL A CA 1
ATOM 676 C C . VAL A 1 80 ? 9.123 4.437 9.465 1.00 59.16 80 VAL A C 1
ATOM 678 O O . VAL A 1 80 ? 9.245 3.218 9.384 1.00 59.16 80 VAL A O 1
ATOM 681 N N . MET A 1 81 ? 10.012 5.267 8.920 1.00 58.34 81 MET A N 1
ATOM 682 C CA . MET A 1 81 ? 11.203 4.831 8.197 1.00 58.34 81 MET A CA 1
ATOM 683 C C . MET A 1 81 ? 12.222 4.184 9.122 1.00 58.34 81 MET A C 1
ATOM 685 O O . MET A 1 81 ? 12.835 3.215 8.707 1.00 58.34 81 MET A O 1
ATOM 689 N N . LEU A 1 82 ? 12.382 4.629 10.371 1.00 56.31 82 LEU A N 1
ATOM 690 C CA . LEU A 1 82 ? 13.239 3.943 11.342 1.00 56.31 82 LEU A CA 1
ATOM 691 C C . LEU A 1 82 ? 12.745 2.520 11.621 1.00 56.31 82 LEU A C 1
ATOM 693 O O . LEU A 1 82 ? 13.564 1.604 11.671 1.00 56.31 82 LEU A O 1
ATOM 697 N N . ILE A 1 83 ? 11.429 2.315 11.752 1.00 59.50 83 ILE A N 1
ATOM 698 C CA . ILE A 1 83 ? 10.841 0.971 11.867 1.00 59.50 83 ILE A CA 1
ATOM 699 C C . ILE A 1 83 ? 11.109 0.163 10.590 1.00 59.50 83 ILE A C 1
ATOM 701 O O . ILE A 1 83 ? 11.577 -0.966 10.676 1.00 59.50 83 ILE A O 1
ATOM 705 N N . LEU A 1 84 ? 10.882 0.736 9.406 1.00 56.97 84 LEU A N 1
ATOM 706 C CA . LEU A 1 84 ? 11.104 0.029 8.141 1.00 56.97 84 LEU A CA 1
ATOM 707 C C . LEU A 1 84 ? 12.584 -0.313 7.903 1.00 56.97 84 LEU A C 1
ATOM 709 O O . LEU A 1 84 ? 12.897 -1.443 7.560 1.00 56.97 84 LEU A O 1
ATOM 713 N N . ILE A 1 85 ? 13.506 0.618 8.138 1.00 57.59 85 ILE A N 1
ATOM 714 C CA . ILE A 1 85 ? 14.956 0.419 7.989 1.00 57.59 85 ILE A CA 1
ATOM 715 C C . ILE A 1 85 ? 15.465 -0.622 8.991 1.00 57.59 85 ILE A C 1
ATOM 717 O O . ILE A 1 85 ? 16.308 -1.449 8.647 1.00 57.59 85 ILE A O 1
ATOM 721 N N . ARG A 1 86 ? 14.952 -0.602 10.227 1.00 56.78 86 ARG A N 1
ATOM 722 C CA . ARG A 1 86 ? 15.311 -1.577 11.262 1.00 56.78 86 ARG A CA 1
ATOM 723 C C . ARG A 1 86 ? 14.822 -2.984 10.922 1.00 56.78 86 ARG A C 1
ATOM 725 O O . ARG A 1 86 ? 15.556 -3.940 11.151 1.00 56.78 86 ARG A O 1
ATOM 732 N N . GLU A 1 87 ? 13.597 -3.110 10.423 1.00 56.88 87 GLU A N 1
ATOM 733 C CA . GLU A 1 87 ? 12.961 -4.412 10.191 1.00 56.88 87 GLU A CA 1
ATOM 734 C C . GLU A 1 87 ? 13.233 -4.974 8.778 1.00 56.88 87 GLU A C 1
ATOM 736 O O . GLU A 1 87 ? 13.127 -6.182 8.575 1.00 56.88 87 GLU A O 1
ATOM 741 N N . PHE A 1 88 ? 13.629 -4.135 7.809 1.00 54.09 88 PHE A N 1
ATOM 742 C CA . PHE A 1 88 ? 13.790 -4.496 6.389 1.00 54.09 88 PHE A CA 1
ATOM 743 C C . PHE A 1 88 ? 15.125 -4.026 5.778 1.00 54.09 88 PHE A C 1
ATOM 745 O O . PHE A 1 88 ? 15.162 -3.584 4.631 1.00 54.09 88 PHE A O 1
ATOM 752 N N . ALA A 1 89 ? 16.232 -4.101 6.525 1.00 43.91 89 ALA A N 1
ATOM 753 C CA . ALA A 1 89 ? 17.558 -3.690 6.052 1.00 43.91 89 ALA A CA 1
ATOM 754 C C . ALA A 1 89 ? 17.913 -4.289 4.667 1.00 43.91 89 ALA A C 1
ATOM 756 O O . ALA A 1 89 ? 18.137 -5.493 4.547 1.00 43.91 89 ALA A O 1
ATOM 757 N N . SER A 1 90 ? 17.999 -3.443 3.630 1.00 48.12 90 SER A N 1
ATOM 758 C CA . SER A 1 90 ? 18.570 -3.816 2.327 1.00 48.12 90 SER 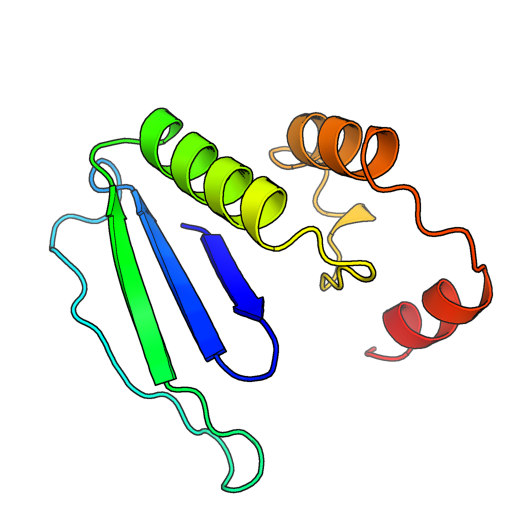A CA 1
ATOM 759 C C . SER A 1 90 ? 20.087 -3.559 2.341 1.00 48.12 90 SER A C 1
ATOM 761 O O . SER A 1 90 ? 20.494 -2.449 2.696 1.00 48.12 90 SER A O 1
ATOM 763 N N . PRO A 1 91 ? 20.936 -4.551 2.005 1.00 43.16 91 PRO A N 1
ATOM 764 C CA . PRO A 1 91 ? 22.373 -4.490 2.270 1.00 43.16 91 PRO A CA 1
ATOM 765 C C . PRO A 1 91 ? 23.254 -3.920 1.145 1.00 43.16 91 PRO A C 1
ATOM 767 O O . PRO A 1 91 ? 24.470 -3.959 1.309 1.00 43.16 91 PRO A O 1
ATOM 770 N N . ASP A 1 92 ? 22.723 -3.393 0.036 1.00 50.47 92 ASP A N 1
ATOM 771 C CA . ASP A 1 92 ? 23.573 -3.056 -1.120 1.00 50.47 92 ASP A CA 1
ATOM 772 C C . ASP A 1 92 ? 23.730 -1.557 -1.416 1.00 50.47 92 ASP A C 1
ATOM 774 O O . ASP A 1 92 ? 22.795 -0.855 -1.807 1.00 50.47 92 ASP A O 1
ATOM 778 N N . GLU A 1 93 ? 24.977 -1.087 -1.307 1.00 44.41 93 GLU A N 1
ATOM 779 C CA . GLU A 1 93 ? 25.450 0.241 -1.731 1.00 44.41 93 GLU A CA 1
ATOM 780 C C . GLU A 1 93 ? 25.197 0.507 -3.232 1.00 44.41 93 GLU A C 1
ATOM 782 O O . GLU A 1 93 ? 25.104 1.663 -3.647 1.00 44.41 93 GLU A O 1
ATOM 787 N N . GLU A 1 94 ? 25.009 -0.533 -4.054 1.00 39.75 94 GLU A N 1
ATOM 788 C CA . GLU A 1 94 ? 24.623 -0.388 -5.466 1.00 39.75 94 GLU A CA 1
ATOM 789 C C . GLU A 1 94 ? 23.206 0.176 -5.657 1.00 39.75 94 GLU A C 1
ATOM 791 O O . GLU A 1 94 ? 22.988 0.956 -6.588 1.00 39.75 94 GLU A O 1
ATOM 796 N N . MET A 1 95 ? 22.252 -0.107 -4.759 1.00 41.06 95 MET A N 1
ATOM 797 C CA . MET A 1 95 ? 20.891 0.447 -4.876 1.00 41.06 95 MET A CA 1
ATOM 798 C C . MET A 1 95 ? 20.842 1.957 -4.633 1.00 41.06 95 MET A C 1
ATOM 800 O O . MET A 1 95 ? 19.985 2.638 -5.199 1.00 41.06 95 MET A O 1
ATOM 804 N N . LYS A 1 96 ? 21.785 2.506 -3.855 1.00 38.81 96 LYS A N 1
ATOM 805 C CA . LYS A 1 96 ? 21.878 3.956 -3.617 1.00 38.81 96 LYS A CA 1
ATOM 806 C C . LYS A 1 96 ? 22.202 4.732 -4.896 1.00 38.81 96 LYS A C 1
ATOM 808 O O . LYS A 1 96 ? 21.784 5.878 -5.022 1.00 38.81 96 LYS A O 1
ATOM 813 N N . LYS A 1 97 ? 22.889 4.119 -5.869 1.00 35.72 97 LYS A N 1
ATOM 814 C CA . LYS A 1 97 ? 23.183 4.765 -7.161 1.00 35.72 97 LYS A CA 1
ATOM 815 C C . LYS A 1 97 ? 21.952 4.910 -8.055 1.00 35.72 97 LYS A C 1
ATOM 817 O O . LYS A 1 97 ? 21.843 5.914 -8.743 1.00 35.72 97 LYS A O 1
ATOM 822 N N . ILE A 1 98 ? 21.012 3.964 -8.013 1.00 37.91 98 ILE A N 1
ATOM 823 C CA . ILE A 1 98 ? 19.810 4.003 -8.866 1.00 37.91 98 ILE A CA 1
ATOM 824 C C . ILE A 1 98 ? 18.800 5.045 -8.356 1.00 37.91 98 ILE A C 1
ATOM 826 O O . ILE A 1 98 ? 18.113 5.682 -9.150 1.00 37.91 98 ILE A O 1
ATOM 830 N N . VAL A 1 99 ? 18.734 5.267 -7.038 1.00 39.56 99 VAL A N 1
ATOM 831 C CA . VAL A 1 99 ? 17.805 6.237 -6.423 1.00 39.56 99 VAL A CA 1
ATOM 832 C C . VAL A 1 99 ? 18.266 7.694 -6.602 1.00 39.56 99 VAL A C 1
ATOM 834 O O . VAL A 1 99 ?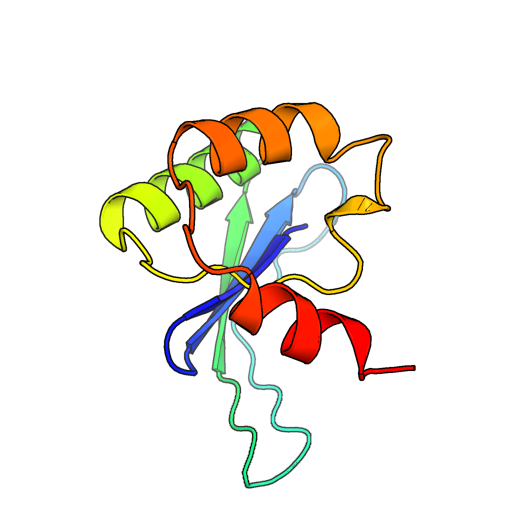 17.434 8.595 -6.607 1.00 39.56 99 VAL A O 1
ATOM 837 N N . LEU A 1 100 ? 19.567 7.941 -6.799 1.00 31.27 100 LEU A N 1
ATOM 838 C CA . LEU A 1 100 ? 20.143 9.292 -6.905 1.00 31.27 100 LEU A CA 1
ATOM 839 C C . LEU A 1 100 ? 20.272 9.837 -8.342 1.00 31.27 100 LEU A C 1
ATOM 841 O O . LEU A 1 100 ? 20.668 10.987 -8.504 1.00 31.27 100 LEU A O 1
ATOM 845 N N . GLU A 1 101 ? 19.942 9.064 -9.382 1.00 27.88 101 GLU A N 1
ATOM 846 C CA . GLU A 1 101 ? 20.045 9.517 -10.787 1.00 27.88 101 GLU A CA 1
ATOM 847 C C . GLU A 1 101 ? 18.739 10.057 -11.393 1.00 27.88 101 GLU A C 1
ATOM 849 O O . GLU A 1 101 ? 18.697 10.409 -12.572 1.00 27.88 101 GLU A O 1
ATOM 854 N N . VAL A 1 102 ? 17.676 10.208 -10.603 1.00 34.53 102 VAL A N 1
ATOM 855 C CA . VAL A 1 102 ? 16.489 10.960 -11.035 1.00 34.53 102 VAL A CA 1
ATOM 856 C C . VAL A 1 102 ? 16.562 12.368 -10.437 1.00 34.53 102 VAL A C 1
ATOM 858 O O . VAL A 1 102 ? 15.919 12.636 -9.432 1.00 34.53 102 VAL A O 1
ATOM 861 N N . TYR A 1 103 ? 17.422 13.184 -11.065 1.00 36.91 103 TYR A N 1
ATOM 862 C CA . TYR A 1 103 ? 17.624 14.650 -10.998 1.00 36.91 103 TYR A CA 1
ATOM 863 C C . TYR A 1 103 ? 17.257 15.425 -9.721 1.00 36.91 103 TYR A C 1
ATOM 865 O O . T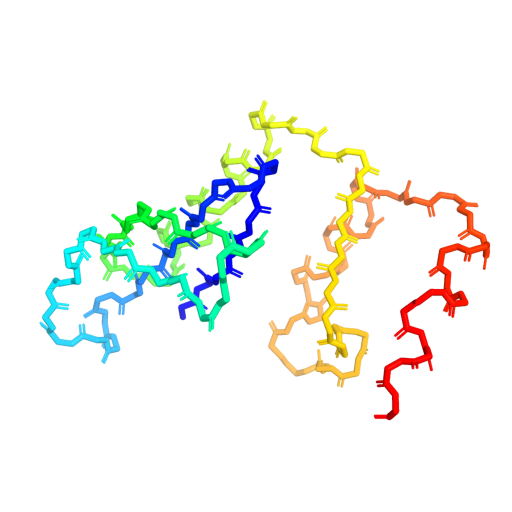YR A 1 103 ? 16.052 15.608 -9.441 1.00 36.91 103 TYR A O 1
#

Secondary structure (DSSP, 8-state):
-EEEEETTEEEEEEETTT-SSPPPPEE--SSTT---EEEEEEESSHHHHHHHHHHHHHHH--S----SSTTT--SSSHHHHHHHHHHS----HHHHHHHT---